Protein AF-I0AFN1-F1 (afdb_monomer)

Radius of gyration: 13.71 Å; Cα contacts (8 Å, |Δi|>4): 78; chains: 1; bounding box: 40×26×40 Å

Foldseek 3Di:
DDDPDFDWFAFPNDIKTFDPDADPVLVVQLCVLCPPADLVDPCRLVVCVVVVSLQVNCCSGIPHHDPDDGDPVRSVRSVVSVNVVCVVCVVVSVVSVVPPDD

Organism: Ignavibacterium album (strain DSM 19864 / JCM 16511 / NBRC 101810 / Mat9-16) (NCBI:txid945713)

pLDDT: mean 80.28, std 16.38, range [33.25, 95.75]

Nearest PDB structures (foldseek):
  8b6h-assembly1_EG  TM=2.437E-01  e=5.852E+00  Tetrahymena thermophila SB210

Structure (mmCIF, N/CA/C/O backbone):
data_AF-I0AFN1-F1
#
_entry.id   AF-I0AFN1-F1
#
loop_
_atom_site.group_PDB
_atom_site.id
_atom_site.type_symbol
_atom_site.label_atom_id
_atom_site.label_alt_id
_atom_site.label_comp_id
_atom_site.label_asym_id
_atom_site.label_entity_id
_atom_site.label_seq_id
_atom_site.pdbx_PDB_ins_code
_atom_site.Cartn_x
_atom_site.Cartn_y
_atom_site.Cartn_z
_atom_site.occupancy
_atom_site.B_iso_or_equiv
_atom_site.auth_seq_id
_atom_site.auth_comp_id
_atom_site.auth_asym_id
_atom_site.auth_atom_id
_atom_site.pdbx_PDB_model_num
ATOM 1 N N . MET A 1 1 ? 0.994 9.603 26.555 1.00 38.06 1 MET A N 1
ATOM 2 C CA . MET A 1 1 ? 0.351 8.610 25.669 1.00 38.06 1 MET A CA 1
ATOM 3 C C . MET A 1 1 ? 0.394 9.182 24.261 1.00 38.06 1 MET A C 1
ATOM 5 O O . MET A 1 1 ? -0.198 10.229 24.058 1.00 38.06 1 MET A O 1
ATOM 9 N N . GLN A 1 2 ? 1.172 8.609 23.338 1.00 36.66 2 GLN A N 1
ATOM 10 C CA . GLN A 1 2 ? 1.169 9.065 21.941 1.00 36.66 2 GLN A CA 1
ATOM 11 C C . GLN A 1 2 ? -0.062 8.475 21.254 1.00 36.66 2 GLN A C 1
ATOM 13 O O . GLN A 1 2 ? -0.132 7.269 21.021 1.00 36.66 2 GLN A O 1
ATOM 18 N N . THR A 1 3 ? -1.051 9.320 20.984 1.00 39.09 3 THR A N 1
ATOM 19 C CA . THR A 1 3 ? -2.141 9.026 20.055 1.00 39.09 3 THR A CA 1
ATOM 20 C C . THR A 1 3 ? -1.520 8.763 18.690 1.00 39.09 3 THR A C 1
ATOM 22 O O . THR A 1 3 ? -0.905 9.642 18.094 1.00 39.09 3 THR A O 1
ATOM 25 N N . THR A 1 4 ? -1.609 7.525 18.214 1.00 53.31 4 THR A N 1
ATOM 26 C CA . THR A 1 4 ? -1.248 7.200 16.835 1.00 53.31 4 THR A CA 1
ATOM 27 C C . THR A 1 4 ? -2.369 7.743 15.962 1.00 53.31 4 THR A C 1
ATOM 29 O O . THR A 1 4 ? -3.396 7.092 15.794 1.00 53.31 4 THR A O 1
ATOM 32 N N . GLU A 1 5 ? -2.213 8.973 15.474 1.00 58.66 5 GLU A N 1
ATOM 33 C CA . GLU A 1 5 ? -3.095 9.506 14.438 1.00 58.66 5 GLU A CA 1
ATOM 34 C C . GLU A 1 5 ? -3.089 8.523 13.268 1.00 58.66 5 GLU A C 1
ATOM 36 O O . GLU A 1 5 ? -2.041 8.176 12.713 1.00 58.66 5 GLU A O 1
ATOM 41 N N . THR A 1 6 ? -4.268 7.992 12.955 1.00 69.19 6 THR A N 1
ATOM 42 C CA . THR A 1 6 ? -4.416 7.064 11.842 1.00 69.19 6 THR A CA 1
ATOM 43 C C . THR A 1 6 ? -4.428 7.913 10.586 1.00 69.19 6 THR A C 1
ATOM 45 O O . THR A 1 6 ? -5.405 8.605 10.322 1.00 69.19 6 THR A O 1
ATOM 48 N N . LYS A 1 7 ? -3.310 7.919 9.856 1.00 86.19 7 LYS A N 1
ATOM 49 C CA . LYS A 1 7 ? -3.214 8.646 8.592 1.00 86.19 7 LYS A CA 1
ATOM 50 C C . LYS A 1 7 ? -4.212 8.072 7.589 1.00 86.19 7 LYS A C 1
ATOM 52 O O . LYS A 1 7 ? -4.298 6.853 7.425 1.00 86.19 7 LYS A O 1
ATOM 57 N N . THR A 1 8 ? -4.939 8.972 6.949 1.00 92.94 8 THR A N 1
ATOM 58 C CA . THR A 1 8 ? -6.007 8.688 5.992 1.00 92.94 8 THR A CA 1
ATOM 59 C C . THR A 1 8 ? -5.533 9.061 4.594 1.00 92.94 8 THR A C 1
ATOM 61 O O . THR A 1 8 ? -4.753 10.003 4.459 1.00 92.94 8 THR A O 1
ATOM 64 N N . TYR A 1 9 ? -5.981 8.345 3.567 1.00 94.06 9 TYR A N 1
ATOM 65 C CA . TYR A 1 9 ? -5.660 8.617 2.164 1.00 94.06 9 TYR A CA 1
ATOM 66 C C . TYR A 1 9 ? -6.924 8.530 1.32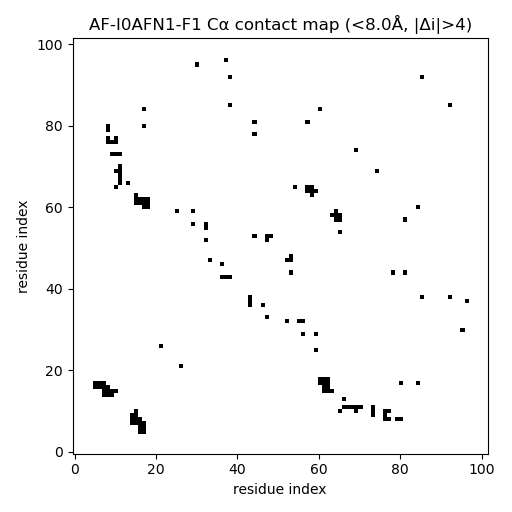2 1.00 94.06 9 TYR A C 1
ATOM 68 O O . TYR A 1 9 ? -7.751 7.653 1.576 1.00 94.06 9 TYR A O 1
ATOM 76 N N . THR A 1 10 ? -7.062 9.409 0.335 1.00 94.75 10 THR A N 1
ATOM 77 C CA . THR A 1 10 ? -8.190 9.380 -0.603 1.00 94.75 10 THR A CA 1
ATOM 78 C C . THR A 1 10 ? -7.686 8.964 -1.977 1.00 94.75 10 THR A C 1
ATOM 80 O O . THR A 1 10 ? -6.909 9.694 -2.574 1.00 94.75 10 THR A O 1
ATOM 83 N N . ILE A 1 11 ? -8.102 7.792 -2.457 1.00 94.38 11 ILE A N 1
ATOM 84 C CA . ILE A 1 11 ? -7.711 7.240 -3.765 1.00 94.38 11 ILE A CA 1
ATOM 85 C C . ILE A 1 11 ? -8.993 6.826 -4.485 1.00 94.38 11 ILE A C 1
ATOM 87 O O . ILE A 1 11 ? -9.818 6.125 -3.898 1.00 94.38 11 ILE A O 1
ATOM 91 N N . ASN A 1 12 ? -9.205 7.284 -5.717 1.00 93.12 12 ASN A N 1
ATOM 92 C CA . ASN A 1 12 ? -10.429 7.046 -6.480 1.00 93.12 12 ASN A CA 1
ATOM 93 C C . ASN A 1 12 ? -11.697 7.350 -5.650 1.00 93.12 12 ASN A C 1
ATOM 95 O O . ASN A 1 12 ? -12.602 6.529 -5.496 1.00 93.12 12 ASN A O 1
ATOM 99 N N . GLN A 1 13 ? -11.710 8.523 -5.005 1.00 91.88 13 GLN A N 1
ATOM 100 C CA . GLN A 1 13 ? -12.801 9.009 -4.139 1.00 91.88 13 GLN A CA 1
ATOM 101 C C . GLN A 1 13 ? -13.118 8.122 -2.916 1.00 91.88 13 GLN A C 1
ATOM 103 O O . GLN A 1 13 ? -14.086 8.374 -2.195 1.00 91.88 13 GLN A O 1
ATOM 108 N N . GLN A 1 14 ? -12.292 7.114 -2.631 1.00 94.12 14 GLN A N 1
ATOM 109 C CA . GLN A 1 14 ? -12.437 6.238 -1.479 1.00 94.12 14 GLN A CA 1
ATOM 110 C C . GLN A 1 14 ? -11.387 6.514 -0.413 1.00 94.12 14 GLN A C 1
ATOM 112 O O . GLN A 1 14 ? -10.241 6.837 -0.704 1.00 94.12 14 GLN A O 1
ATOM 117 N N . ILE A 1 15 ? -11.788 6.329 0.844 1.00 94.44 15 ILE A N 1
ATOM 118 C CA . ILE A 1 15 ? -10.926 6.514 2.008 1.00 94.44 15 ILE A CA 1
ATOM 119 C C . ILE A 1 15 ? -10.214 5.206 2.368 1.00 94.44 15 ILE A C 1
ATOM 121 O O . ILE A 1 15 ? -10.872 4.171 2.512 1.00 94.44 15 ILE A O 1
ATOM 125 N N . TYR A 1 16 ? -8.902 5.288 2.592 1.00 95.75 16 TYR A N 1
ATOM 126 C CA . TYR A 1 16 ? -8.023 4.190 2.999 1.00 95.75 16 TYR A CA 1
ATOM 127 C C . TYR A 1 16 ? -7.128 4.576 4.176 1.00 95.75 16 TYR A C 1
ATOM 129 O O . TYR A 1 16 ? -6.859 5.755 4.424 1.00 95.75 16 TYR A O 1
ATOM 137 N N . HIS A 1 17 ? -6.596 3.561 4.857 1.00 95.50 17 HIS A N 1
ATOM 138 C CA . HIS A 1 17 ? -5.617 3.718 5.930 1.00 95.50 17 HIS A CA 1
ATOM 139 C C . HIS A 1 17 ? -4.476 2.715 5.787 1.00 95.50 17 HIS A C 1
ATOM 141 O O . HIS A 1 17 ? -4.660 1.598 5.309 1.00 95.50 17 HIS A O 1
ATOM 147 N N . LEU A 1 18 ? -3.292 3.069 6.292 1.00 93.56 18 LEU A N 1
ATOM 148 C CA . LEU A 1 18 ? -2.205 2.098 6.402 1.00 93.56 18 LEU A CA 1
ATOM 149 C C . LEU A 1 18 ? -2.535 1.025 7.440 1.00 93.56 18 LEU A C 1
ATOM 151 O O . LEU A 1 18 ? -2.845 1.325 8.599 1.00 93.56 18 LEU A O 1
ATOM 155 N N . LYS A 1 19 ? -2.319 -0.239 7.076 1.00 91.94 19 LYS A N 1
ATOM 156 C CA . LYS A 1 19 ? -2.381 -1.353 8.022 1.00 91.94 19 LYS A CA 1
ATOM 157 C C . LYS A 1 19 ? -1.450 -1.137 9.206 1.00 91.94 19 LYS A C 1
ATOM 159 O O . LYS A 1 19 ? -0.290 -0.730 9.089 1.00 91.94 19 LYS A O 1
ATOM 164 N N . ASN A 1 20 ? -1.956 -1.498 10.382 1.00 87.00 20 ASN A N 1
ATOM 165 C CA . ASN A 1 20 ? -1.199 -1.422 11.627 1.00 87.00 20 ASN A CA 1
ATOM 166 C C . ASN A 1 20 ? -0.224 -2.586 11.815 1.00 87.00 20 ASN A C 1
ATOM 168 O O . ASN A 1 20 ? 0.850 -2.406 12.399 1.00 87.00 20 ASN A O 1
ATOM 172 N N . LYS A 1 21 ? -0.587 -3.770 11.320 1.00 88.00 21 LYS A N 1
ATOM 173 C CA . LYS A 1 21 ? 0.187 -5.004 11.453 1.00 88.00 21 LYS A CA 1
ATOM 174 C C . LYS A 1 21 ? 0.260 -5.713 10.107 1.00 88.0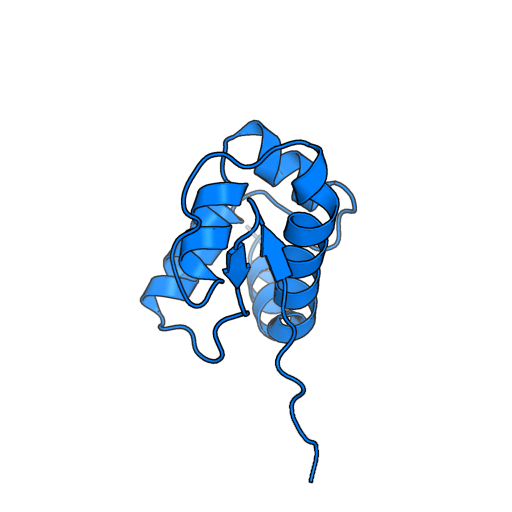0 21 LYS A C 1
ATOM 176 O O . LYS A 1 21 ? -0.677 -5.645 9.323 1.00 88.00 21 LYS A O 1
ATOM 181 N N . TYR A 1 22 ? 1.379 -6.394 9.904 1.00 89.50 22 TYR A N 1
ATOM 182 C CA . TYR A 1 22 ? 1.707 -7.158 8.709 1.00 89.50 22 TYR A CA 1
ATOM 183 C C . TYR A 1 22 ? 2.149 -8.539 9.165 1.00 89.50 22 TYR A C 1
ATOM 185 O O . TYR A 1 22 ? 2.951 -8.655 10.099 1.00 89.50 22 TYR A O 1
ATOM 193 N N . THR A 1 23 ? 1.613 -9.576 8.543 1.00 92.44 23 THR A N 1
ATOM 194 C CA . THR A 1 23 ? 2.073 -10.948 8.745 1.00 92.44 23 THR A CA 1
ATOM 195 C C . THR A 1 23 ? 3.441 -11.147 8.087 1.00 92.44 23 THR A C 1
ATOM 197 O O . THR A 1 23 ? 3.870 -10.359 7.245 1.00 92.44 23 THR A O 1
ATOM 200 N N . LEU A 1 24 ? 4.145 -12.229 8.435 1.00 90.06 24 LEU A N 1
ATOM 201 C CA . LEU A 1 24 ? 5.390 -12.593 7.742 1.00 90.06 24 LEU A CA 1
ATOM 202 C C . LEU A 1 24 ? 5.162 -12.853 6.245 1.00 90.06 24 LEU A C 1
ATOM 204 O O . LEU A 1 24 ? 6.039 -12.573 5.431 1.00 90.06 24 LEU A O 1
ATOM 208 N N . LYS A 1 25 ? 3.972 -13.348 5.879 1.00 92.94 25 LYS A N 1
ATOM 209 C CA . LYS A 1 25 ? 3.575 -13.543 4.483 1.00 92.94 25 LYS A CA 1
ATOM 210 C C . LYS A 1 25 ? 3.468 -12.205 3.749 1.00 92.94 25 LYS A C 1
ATOM 212 O O . LYS A 1 25 ? 4.037 -12.086 2.667 1.00 92.94 25 LYS A O 1
ATOM 217 N N . ASP A 1 26 ? 2.823 -11.212 4.365 1.00 92.81 26 ASP A N 1
ATOM 218 C CA . ASP A 1 26 ? 2.707 -9.860 3.800 1.00 92.81 26 ASP A CA 1
ATOM 219 C C . ASP A 1 26 ? 4.095 -9.253 3.580 1.00 92.81 26 ASP A C 1
ATOM 221 O O . ASP A 1 26 ? 4.382 -8.739 2.505 1.00 92.81 26 ASP A O 1
ATOM 225 N N . TRP A 1 27 ? 5.001 -9.390 4.556 1.00 89.88 27 TRP A N 1
ATOM 226 C CA . TRP A 1 27 ? 6.388 -8.940 4.410 1.00 89.88 27 TRP A CA 1
ATOM 227 C C . TRP A 1 27 ? 7.115 -9.625 3.258 1.00 89.88 27 TRP A C 1
ATOM 229 O O . TRP A 1 27 ? 7.786 -8.955 2.481 1.00 89.88 27 TRP A O 1
ATOM 239 N N . GLY A 1 28 ? 6.961 -10.941 3.109 1.00 88.56 28 GLY A N 1
ATOM 240 C CA . GLY A 1 28 ? 7.537 -11.666 1.980 1.00 88.56 28 GLY A CA 1
ATOM 241 C C . GLY A 1 28 ? 7.033 -11.156 0.626 1.00 88.56 28 GLY A C 1
ATOM 242 O O . GLY A 1 28 ? 7.805 -11.105 -0.327 1.00 88.56 28 GLY A O 1
ATOM 243 N N . GLN A 1 29 ? 5.763 -10.757 0.529 1.00 91.38 29 GLN A N 1
ATOM 244 C CA . GLN A 1 29 ? 5.201 -10.170 -0.692 1.00 91.38 29 GLN A CA 1
ATOM 245 C C . GLN A 1 29 ? 5.691 -8.738 -0.916 1.00 91.38 29 GLN A C 1
ATOM 247 O O . GLN A 1 29 ? 6.151 -8.429 -2.011 1.00 91.38 29 GLN A O 1
ATOM 252 N N . ILE A 1 30 ? 5.688 -7.905 0.127 1.00 89.81 30 ILE A N 1
ATOM 253 C CA . ILE A 1 30 ? 6.224 -6.539 0.089 1.00 89.81 30 ILE A CA 1
ATOM 254 C C . ILE A 1 30 ? 7.669 -6.557 -0.409 1.00 89.81 30 ILE A C 1
ATOM 256 O O . ILE A 1 30 ? 8.003 -5.840 -1.341 1.00 89.81 30 ILE A O 1
ATOM 260 N N . LEU A 1 31 ? 8.527 -7.418 0.140 1.00 85.69 31 LEU A N 1
ATOM 261 C CA . LEU A 1 31 ? 9.931 -7.490 -0.274 1.00 85.69 31 LEU A CA 1
ATOM 262 C C . LEU A 1 31 ? 10.108 -7.956 -1.721 1.00 85.69 31 LEU A C 1
ATOM 264 O O . LEU A 1 31 ? 11.020 -7.493 -2.396 1.00 85.69 31 LEU A O 1
ATOM 268 N N . LYS A 1 32 ? 9.229 -8.827 -2.228 1.00 87.06 32 LYS A N 1
ATOM 269 C CA . LYS A 1 32 ? 9.221 -9.197 -3.652 1.00 87.06 32 LYS A CA 1
ATOM 270 C C . LYS A 1 32 ? 8.813 -8.018 -4.536 1.00 87.06 32 LYS A C 1
ATOM 272 O O . LYS A 1 32 ? 9.443 -7.780 -5.563 1.00 87.06 32 LYS A O 1
ATOM 277 N N . ILE A 1 33 ? 7.803 -7.253 -4.124 1.00 88.62 33 ILE A N 1
ATOM 278 C CA . ILE A 1 33 ? 7.344 -6.048 -4.832 1.00 88.62 33 ILE A CA 1
ATOM 279 C C . ILE A 1 33 ? 8.388 -4.930 -4.771 1.00 88.62 33 ILE A C 1
ATOM 281 O O . ILE A 1 33 ? 8.498 -4.149 -5.702 1.00 88.62 33 ILE A O 1
ATOM 285 N 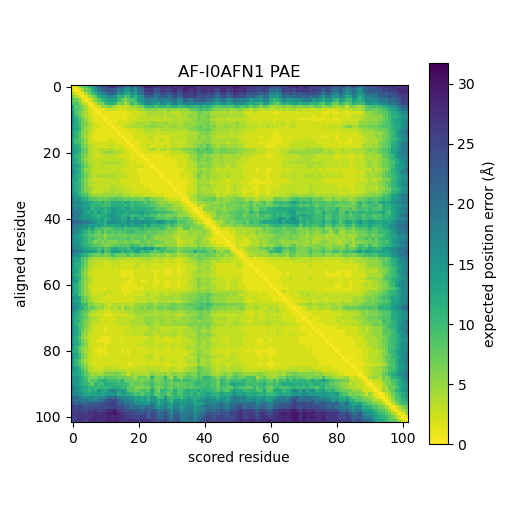N . LEU A 1 34 ? 9.198 -4.880 -3.720 1.00 83.81 34 LEU A N 1
ATOM 286 C CA . LEU A 1 34 ? 10.285 -3.913 -3.582 1.00 83.81 34 LEU A CA 1
ATOM 287 C C . LEU A 1 34 ? 11.622 -4.423 -4.128 1.00 83.81 34 LEU A C 1
ATOM 289 O O . LEU A 1 34 ? 12.597 -3.680 -4.146 1.00 83.81 34 LEU A O 1
ATOM 293 N N . GLY A 1 35 ? 11.701 -5.680 -4.571 1.00 79.62 35 GLY A N 1
ATOM 294 C CA . GLY A 1 35 ? 12.925 -6.255 -5.118 1.00 79.62 35 GLY A CA 1
ATOM 295 C C . GLY A 1 35 ? 13.452 -5.403 -6.274 1.00 79.62 35 GLY A C 1
ATOM 296 O O . GLY A 1 35 ? 12.725 -5.168 -7.243 1.00 79.62 35 GLY A O 1
ATOM 297 N N . GLY A 1 36 ? 14.694 -4.927 -6.146 1.00 71.56 36 GLY A N 1
ATOM 298 C CA . GLY A 1 36 ? 15.341 -4.027 -7.108 1.00 71.56 36 GLY A CA 1
ATOM 299 C C . GLY A 1 36 ? 15.075 -2.531 -6.889 1.00 71.56 36 GLY A C 1
ATOM 300 O O . GLY A 1 36 ? 15.629 -1.722 -7.624 1.00 71.56 36 GLY A O 1
ATOM 301 N N . ILE A 1 37 ? 14.275 -2.151 -5.886 1.00 73.19 37 ILE A N 1
ATOM 302 C CA . ILE A 1 37 ? 13.998 -0.753 -5.537 1.00 73.19 37 ILE A CA 1
ATOM 303 C C . ILE A 1 37 ? 14.825 -0.371 -4.314 1.00 73.19 37 ILE A C 1
ATOM 305 O O . ILE A 1 37 ? 14.745 -1.010 -3.263 1.00 73.19 37 ILE A O 1
ATOM 309 N N . ASN A 1 38 ? 15.612 0.696 -4.442 1.00 69.56 38 ASN A N 1
ATOM 310 C CA . ASN A 1 38 ? 16.276 1.310 -3.304 1.00 69.56 38 ASN A CA 1
ATOM 311 C C . ASN A 1 38 ? 15.335 2.359 -2.685 1.00 69.56 38 ASN A C 1
ATOM 313 O O . ASN A 1 38 ? 15.204 3.417 -3.282 1.00 69.56 38 ASN A O 1
ATOM 317 N N . PRO A 1 39 ? 14.730 2.129 -1.504 1.00 63.44 39 PRO A N 1
ATOM 318 C CA . PRO A 1 39 ? 13.766 3.045 -0.886 1.00 63.44 39 PRO A CA 1
ATOM 319 C C . PRO A 1 39 ? 14.347 4.415 -0.503 1.00 63.44 39 PRO A C 1
ATOM 321 O O . PRO A 1 39 ? 13.581 5.326 -0.199 1.00 63.44 39 PRO A O 1
ATOM 324 N N . ASP A 1 40 ? 15.676 4.561 -0.484 1.00 65.25 40 ASP A N 1
ATOM 325 C CA . ASP A 1 40 ? 16.349 5.850 -0.288 1.00 65.25 40 ASP A CA 1
ATOM 326 C C . ASP A 1 40 ? 16.535 6.627 -1.615 1.00 65.25 40 ASP A C 1
ATOM 328 O O . ASP A 1 40 ? 16.993 7.769 -1.599 1.00 65.25 40 ASP A O 1
ATOM 332 N N . ASP A 1 41 ? 16.183 6.034 -2.764 1.00 68.56 41 ASP A N 1
ATOM 333 C CA .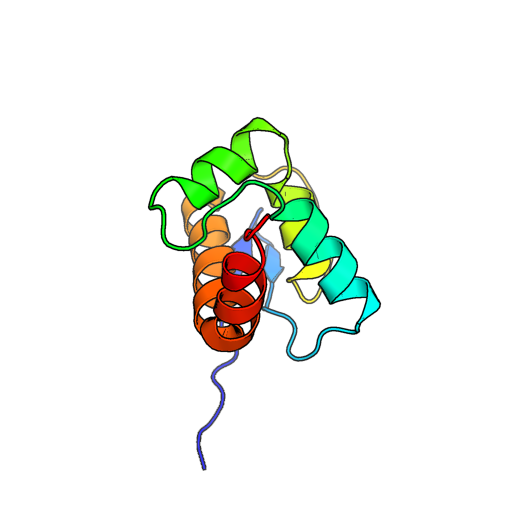 ASP A 1 41 ? 16.165 6.698 -4.069 1.00 68.56 41 ASP A CA 1
ATOM 334 C C . ASP A 1 41 ? 14.837 7.443 -4.270 1.00 68.56 41 ASP A C 1
ATOM 336 O O . ASP A 1 41 ? 13.747 6.870 -4.147 1.00 68.56 41 ASP A O 1
ATOM 340 N N . ASN A 1 42 ? 14.931 8.719 -4.645 1.00 61.88 42 ASN A N 1
ATOM 341 C CA . ASN A 1 42 ? 13.788 9.572 -4.971 1.00 61.88 42 ASN A CA 1
ATOM 342 C C . ASN A 1 42 ? 12.930 8.993 -6.113 1.00 61.88 42 ASN A C 1
ATOM 344 O O . ASN A 1 42 ? 11.746 9.311 -6.208 1.00 61.88 42 ASN A O 1
ATOM 348 N N . ASN A 1 43 ? 13.493 8.107 -6.942 1.00 69.88 43 ASN A N 1
ATOM 349 C CA . ASN A 1 43 ? 12.785 7.446 -8.038 1.00 69.88 43 ASN A CA 1
ATOM 350 C C . ASN A 1 43 ? 12.026 6.169 -7.642 1.00 69.88 43 ASN A C 1
ATOM 352 O O . ASN A 1 43 ? 11.396 5.553 -8.500 1.00 69.88 43 ASN A O 1
ATOM 356 N N . SER A 1 44 ? 12.024 5.767 -6.368 1.00 71.69 44 SER A N 1
ATOM 357 C CA . SER A 1 44 ? 11.379 4.522 -5.913 1.00 71.69 44 SER A CA 1
ATOM 358 C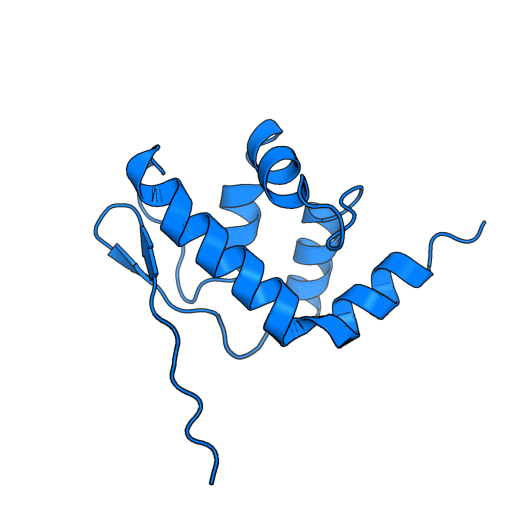 C . SER A 1 44 ? 9.909 4.394 -6.320 1.00 71.69 44 SER A C 1
ATOM 360 O O . SER A 1 44 ? 9.466 3.318 -6.710 1.00 71.69 44 SER A O 1
ATOM 362 N N . ILE A 1 45 ? 9.148 5.489 -6.250 1.00 75.12 45 ILE A N 1
ATOM 363 C CA . ILE A 1 45 ? 7.725 5.501 -6.623 1.00 75.12 45 ILE A CA 1
ATOM 364 C C . ILE A 1 45 ? 7.563 5.400 -8.144 1.00 75.12 45 ILE A C 1
ATOM 366 O O . ILE A 1 45 ? 6.711 4.654 -8.616 1.00 75.12 45 ILE A O 1
ATOM 370 N N . ALA A 1 46 ? 8.414 6.081 -8.917 1.00 75.50 46 ALA A N 1
ATOM 371 C CA . ALA A 1 46 ? 8.413 5.975 -10.375 1.00 75.50 46 ALA A CA 1
ATOM 372 C C . ALA A 1 46 ? 8.748 4.546 -10.843 1.00 75.50 46 ALA A C 1
ATOM 374 O O . ALA A 1 46 ? 8.113 4.039 -11.761 1.00 75.50 46 ALA A O 1
ATOM 375 N N . LEU A 1 47 ? 9.677 3.867 -10.162 1.00 77.56 47 LEU A N 1
ATOM 376 C CA . LEU A 1 47 ? 10.011 2.461 -10.421 1.00 77.56 47 LEU A CA 1
ATOM 377 C C . LEU A 1 47 ? 8.875 1.497 -10.049 1.00 77.56 47 LEU A C 1
ATOM 379 O O . LEU A 1 47 ? 8.715 0.455 -10.680 1.00 77.56 47 LEU A O 1
ATOM 383 N N . LEU A 1 48 ? 8.077 1.824 -9.029 1.00 82.06 48 LEU A N 1
ATOM 384 C CA . LEU A 1 48 ? 6.874 1.050 -8.715 1.00 82.06 48 LEU A CA 1
ATOM 385 C C . LEU A 1 48 ? 5.790 1.238 -9.786 1.00 82.06 48 LEU A C 1
ATOM 387 O O . LEU A 1 48 ? 5.035 0.304 -10.056 1.00 82.06 48 LEU A O 1
ATOM 391 N N . LEU A 1 49 ? 5.700 2.425 -10.393 1.00 79.44 49 LEU A N 1
ATOM 392 C CA . LEU A 1 49 ? 4.697 2.728 -11.416 1.00 79.44 49 LEU A CA 1
ATOM 393 C C . LEU A 1 49 ? 4.952 1.998 -12.737 1.00 79.44 49 LEU A C 1
ATOM 395 O O . LEU A 1 49 ? 3.999 1.568 -13.378 1.00 79.44 49 LEU A O 1
ATOM 399 N N . THR A 1 50 ? 6.213 1.833 -13.148 1.00 71.81 50 THR A N 1
ATOM 400 C CA . THR A 1 50 ? 6.555 1.283 -14.473 1.00 71.81 50 THR A CA 1
ATOM 401 C C . THR A 1 50 ? 6.084 -0.155 -14.709 1.00 71.81 50 THR A C 1
ATOM 403 O O . THR A 1 50 ? 5.886 -0.528 -15.860 1.00 71.81 50 THR A O 1
ATOM 406 N N . ASP A 1 51 ? 5.848 -0.929 -13.644 1.00 70.94 51 ASP A N 1
ATOM 407 C CA . ASP A 1 51 ? 5.465 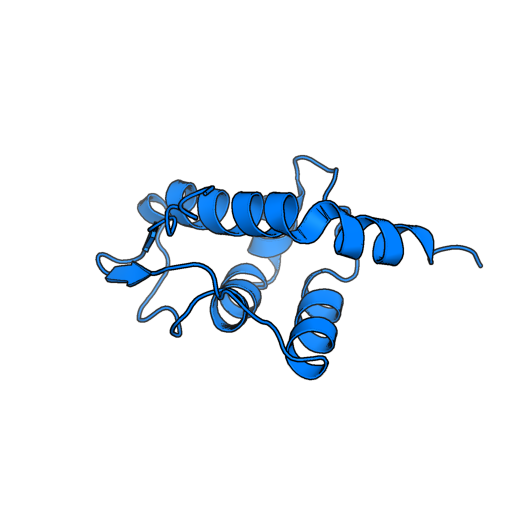-2.350 -13.709 1.00 70.94 51 ASP A CA 1
ATOM 408 C C . ASP A 1 51 ? 4.107 -2.646 -13.037 1.00 70.94 51 ASP A C 1
ATOM 410 O O . ASP A 1 51 ? 3.845 -3.778 -12.634 1.00 70.94 51 ASP A O 1
ATOM 414 N N . ASN A 1 52 ? 3.260 -1.632 -12.829 1.00 79.06 52 ASN A N 1
ATOM 415 C CA . ASN A 1 52 ? 2.019 -1.738 -12.042 1.00 79.06 52 ASN A CA 1
ATOM 416 C C . ASN A 1 52 ? 2.212 -2.271 -10.599 1.00 79.06 52 ASN A C 1
ATOM 418 O O . ASN A 1 52 ? 1.275 -2.698 -9.928 1.00 79.06 52 ASN A O 1
ATOM 422 N N . ARG A 1 53 ? 3.444 -2.209 -10.079 1.00 87.88 53 ARG A N 1
ATOM 423 C CA . ARG A 1 53 ? 3.818 -2.685 -8.735 1.00 87.88 53 ARG A CA 1
ATOM 424 C C . ARG A 1 53 ? 3.245 -1.798 -7.628 1.00 87.88 53 ARG A C 1
ATOM 426 O O . ARG A 1 53 ? 3.208 -2.213 -6.471 1.00 87.88 53 ARG A O 1
ATOM 433 N N . VAL A 1 54 ? 2.803 -0.584 -7.971 1.00 89.50 54 VAL A N 1
ATOM 434 C CA . VAL A 1 54 ? 2.074 0.312 -7.062 1.00 89.50 54 VAL A CA 1
ATOM 435 C C . VAL A 1 54 ? 0.787 -0.339 -6.569 1.00 89.50 54 VAL A C 1
ATOM 437 O O . VAL A 1 54 ? 0.582 -0.394 -5.359 1.00 89.50 54 VAL A O 1
ATOM 440 N N . GLU A 1 55 ? -0.056 -0.854 -7.462 1.00 90.38 55 GLU A N 1
ATOM 441 C CA . GLU A 1 55 ? -1.349 -1.437 -7.083 1.00 90.38 55 GLU A CA 1
ATOM 442 C C . GLU A 1 55 ? -1.164 -2.671 -6.195 1.00 90.38 55 GLU A C 1
ATOM 444 O O . GLU A 1 55 ? -1.787 -2.776 -5.135 1.00 90.38 55 GLU A O 1
ATOM 449 N N . ASP A 1 56 ? -0.219 -3.543 -6.560 1.00 91.38 56 ASP A N 1
ATOM 450 C CA . ASP A 1 56 ? 0.161 -4.712 -5.763 1.00 91.38 56 ASP A CA 1
ATOM 451 C C . ASP A 1 56 ? 0.635 -4.319 -4.358 1.00 91.38 56 ASP A C 1
ATOM 453 O O . ASP A 1 56 ? 0.287 -4.963 -3.362 1.00 91.38 56 ASP A O 1
ATOM 457 N N . LEU A 1 57 ? 1.431 -3.249 -4.254 1.00 92.44 57 LEU A N 1
ATOM 458 C CA . LEU A 1 57 ? 1.895 -2.751 -2.966 1.00 92.44 57 LEU A CA 1
ATOM 459 C C . LEU A 1 57 ? 0.726 -2.207 -2.139 1.00 92.44 57 LEU A C 1
ATOM 461 O O . LEU A 1 57 ? 0.590 -2.576 -0.970 1.00 92.44 57 LEU A O 1
ATOM 465 N N . LEU A 1 58 ? -0.125 -1.366 -2.735 1.00 93.81 58 LEU A N 1
ATOM 466 C CA . LEU A 1 58 ? -1.289 -0.763 -2.080 1.00 93.81 58 LEU A CA 1
ATOM 467 C C . LEU A 1 58 ? -2.263 -1.826 -1.564 1.00 93.81 58 LEU A C 1
ATOM 469 O O . LEU A 1 58 ? -2.697 -1.734 -0.415 1.00 93.81 58 LEU A O 1
ATOM 473 N N . ALA A 1 59 ? -2.518 -2.881 -2.342 1.00 93.31 59 ALA A N 1
ATOM 474 C CA . ALA A 1 59 ? -3.361 -4.006 -1.935 1.00 93.31 59 ALA A CA 1
ATOM 475 C C . ALA A 1 59 ? -2.863 -4.699 -0.652 1.00 93.31 59 ALA A C 1
ATOM 477 O O . ALA A 1 59 ? -3.649 -5.277 0.109 1.00 93.31 59 ALA A O 1
ATOM 478 N N . ILE A 1 60 ? -1.557 -4.629 -0.378 1.00 94.56 60 ILE A N 1
ATOM 479 C CA . ILE A 1 60 ? -0.965 -5.202 0.829 1.00 94.56 60 ILE A CA 1
ATOM 480 C C . ILE A 1 60 ? -0.909 -4.181 1.961 1.00 94.56 60 ILE A C 1
ATOM 482 O O . ILE A 1 60 ? -1.214 -4.562 3.092 1.00 94.56 60 ILE A O 1
ATOM 486 N N . ILE A 1 61 ? -0.518 -2.927 1.699 1.00 93.88 61 ILE A N 1
ATOM 487 C CA . ILE A 1 61 ? -0.247 -1.926 2.748 1.00 93.88 61 ILE A CA 1
ATOM 488 C C . ILE A 1 61 ? -1.479 -1.185 3.259 1.00 93.88 61 ILE A C 1
ATOM 490 O O . ILE A 1 61 ? -1.452 -0.679 4.386 1.00 93.88 61 ILE A O 1
ATOM 494 N N . LEU A 1 62 ? -2.559 -1.159 2.482 1.00 95.25 62 LEU A N 1
ATOM 495 C CA . LEU A 1 62 ? -3.821 -0.550 2.880 1.00 95.25 62 LEU A CA 1
ATOM 496 C C . LEU A 1 62 ? -4.720 -1.537 3.634 1.00 95.25 62 LEU A C 1
ATOM 498 O O . LEU A 1 62 ? -4.563 -2.759 3.565 1.00 95.25 62 LEU A O 1
ATOM 502 N N . ASP A 1 63 ? -5.642 -0.986 4.419 1.00 94.56 63 ASP A N 1
ATOM 503 C CA . ASP A 1 63 ? -6.638 -1.703 5.217 1.00 94.56 63 ASP A CA 1
ATOM 504 C C . ASP A 1 63 ? -7.653 -2.481 4.369 1.00 94.56 63 ASP A C 1
ATOM 506 O O . ASP A 1 63 ? -8.153 -3.515 4.817 1.00 94.56 63 ASP A O 1
ATOM 510 N N . LYS A 1 64 ? -7.886 -2.034 3.136 1.00 93.06 64 LYS A N 1
ATOM 511 C CA . LYS A 1 64 ? -8.721 -2.695 2.129 1.00 93.06 64 LYS A CA 1
ATOM 512 C C . LYS A 1 64 ? -8.113 -2.547 0.722 1.00 93.06 64 LYS A C 1
ATOM 514 O O . LYS A 1 64 ? -7.305 -1.639 0.520 1.00 93.06 64 LYS A O 1
ATOM 519 N N . PRO A 1 65 ? -8.471 -3.427 -0.235 1.00 89.88 65 PRO A N 1
ATOM 520 C CA . PRO A 1 65 ? -8.036 -3.307 -1.626 1.00 8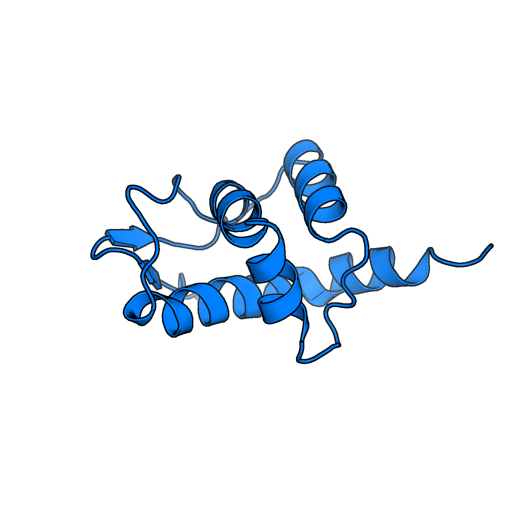9.88 65 PRO A CA 1
ATOM 521 C C . PRO A 1 65 ? -8.478 -1.976 -2.231 1.00 89.88 65 PRO A C 1
ATOM 523 O O . PRO A 1 65 ? -9.576 -1.512 -1.923 1.00 89.88 65 PRO A O 1
ATOM 526 N N . VAL A 1 66 ? -7.643 -1.394 -3.094 1.00 90.69 66 VAL A N 1
ATOM 527 C CA . VAL A 1 66 ? -8.042 -0.229 -3.889 1.00 90.69 66 VAL A CA 1
ATOM 528 C C . VAL A 1 66 ? -9.106 -0.675 -4.886 1.00 90.69 66 VAL A C 1
ATOM 530 O O . VAL A 1 66 ? -8.897 -1.629 -5.633 1.00 90.69 66 VAL A O 1
ATOM 533 N N . GLU A 1 67 ? -10.267 -0.031 -4.848 1.00 87.38 67 GLU A N 1
ATOM 534 C CA . GLU A 1 67 ? -11.357 -0.285 -5.787 1.00 87.38 67 GLU A CA 1
ATOM 535 C C . GLU A 1 67 ? -11.304 0.727 -6.937 1.00 87.38 67 GLU A C 1
ATOM 537 O O . GLU A 1 67 ? -11.228 1.932 -6.695 1.00 87.38 67 GLU A O 1
ATOM 542 N N . GLY A 1 68 ? -11.406 0.236 -8.175 1.00 87.19 68 GLY A N 1
ATOM 543 C CA . GLY A 1 68 ? -11.344 1.039 -9.401 1.00 87.19 68 GLY A CA 1
ATOM 544 C C . GLY A 1 68 ? -9.924 1.432 -9.816 1.00 87.19 68 GLY A C 1
ATOM 545 O O . GLY A 1 68 ? -8.948 0.982 -9.220 1.00 87.19 68 GLY A O 1
ATOM 546 N N . ASP A 1 69 ? -9.835 2.244 -10.867 1.00 90.38 69 ASP A N 1
ATOM 547 C CA . ASP A 1 69 ? -8.560 2.658 -11.455 1.00 90.38 69 ASP A CA 1
ATOM 548 C C . ASP A 1 69 ? -7.929 3.812 -10.661 1.00 90.38 69 ASP A C 1
ATOM 550 O O . ASP A 1 69 ? -8.634 4.675 -10.132 1.00 90.38 69 ASP A O 1
ATOM 554 N N . ILE A 1 70 ? -6.597 3.831 -10.592 1.00 90.31 70 ILE A N 1
ATOM 555 C CA . ILE A 1 70 ? -5.824 4.932 -10.005 1.00 90.31 70 ILE A CA 1
ATOM 556 C C . ILE A 1 70 ? -5.518 5.943 -11.109 1.00 90.31 70 ILE A C 1
ATOM 558 O O . ILE A 1 70 ? -4.813 5.631 -12.071 1.00 90.31 70 ILE A O 1
ATOM 562 N N . TYR A 1 71 ? -6.019 7.166 -10.957 1.00 90.88 71 TYR A N 1
ATOM 563 C CA . TYR A 1 71 ? -5.814 8.236 -11.931 1.00 90.88 71 TYR A CA 1
ATOM 564 C C . TYR A 1 71 ? -4.652 9.153 -11.531 1.00 90.88 71 TYR A C 1
ATOM 566 O O . TYR A 1 71 ? -4.132 9.103 -10.417 1.00 90.88 71 TYR A O 1
ATOM 574 N N . GLU A 1 72 ? -4.240 10.035 -12.445 1.00 89.94 72 GLU A N 1
ATOM 575 C CA . GLU A 1 72 ? -3.166 11.008 -12.194 1.00 89.94 72 GLU A CA 1
ATOM 576 C C . GLU A 1 72 ? -3.443 11.881 -10.954 1.00 89.94 72 GLU A C 1
ATOM 578 O O . GLU A 1 72 ? -2.531 12.178 -10.182 1.00 89.94 72 GLU A O 1
ATOM 583 N N . GLU A 1 73 ? -4.707 12.232 -10.707 1.00 91.69 73 GLU A N 1
ATOM 584 C CA . GLU A 1 73 ? -5.134 13.005 -9.534 1.00 91.69 73 GLU A CA 1
ATOM 585 C C . GLU A 1 73 ? -4.903 12.283 -8.194 1.00 91.69 73 GLU A C 1
ATOM 587 O O . GLU A 1 73 ? -4.651 12.937 -7.178 1.00 91.69 73 GLU A O 1
ATOM 592 N N . ASP A 1 74 ? -4.891 10.948 -8.194 1.00 91.31 74 ASP A N 1
ATOM 593 C CA . ASP A 1 74 ? -4.636 10.126 -7.008 1.00 91.31 74 ASP A CA 1
ATOM 594 C C . ASP A 1 74 ? -3.140 10.001 -6.688 1.00 91.31 74 ASP A C 1
ATOM 596 O O . ASP A 1 74 ? -2.762 9.569 -5.592 1.00 91.31 74 ASP A O 1
ATOM 600 N N . PHE A 1 75 ? -2.259 10.387 -7.620 1.00 89.75 75 PHE A N 1
ATOM 601 C CA . PHE A 1 75 ? -0.820 10.136 -7.525 1.00 89.75 75 PHE A CA 1
ATOM 602 C C . PHE A 1 75 ? -0.194 10.703 -6.246 1.00 89.75 75 PHE A C 1
ATOM 604 O O . PHE A 1 75 ? 0.659 10.063 -5.624 1.00 89.75 75 PHE A O 1
ATOM 611 N N . ASN A 1 76 ? -0.636 11.886 -5.817 1.00 90.75 76 ASN A N 1
ATOM 612 C CA . ASN A 1 76 ? -0.142 12.518 -4.595 1.00 90.75 76 ASN A CA 1
ATOM 613 C C . ASN A 1 76 ? -0.517 11.717 -3.341 1.00 90.75 76 ASN A C 1
ATOM 615 O O . ASN A 1 76 ? 0.302 11.551 -2.435 1.00 90.75 76 ASN A O 1
ATOM 619 N N . GLU A 1 77 ? -1.741 11.197 -3.292 1.00 94.25 77 GLU A N 1
ATOM 620 C CA . GLU A 1 77 ? -2.261 10.429 -2.162 1.00 94.25 77 GLU A CA 1
ATOM 621 C C . GLU A 1 77 ? -1.624 9.033 -2.105 1.00 94.25 77 GLU A C 1
ATOM 623 O O . GLU A 1 77 ? -1.174 8.603 -1.038 1.00 94.25 77 GLU A O 1
ATOM 628 N N . VAL A 1 78 ? -1.459 8.382 -3.261 1.00 92.25 78 VAL A N 1
ATOM 629 C CA . VAL A 1 78 ? -0.699 7.130 -3.415 1.00 92.25 78 VAL A CA 1
ATOM 630 C C . VAL A 1 78 ? 0.748 7.304 -2.958 1.00 92.25 78 VAL A C 1
ATOM 632 O O . VAL A 1 78 ? 1.248 6.537 -2.128 1.00 92.25 78 VAL A O 1
ATOM 635 N N . SER A 1 79 ? 1.417 8.349 -3.448 1.00 90.19 79 SER A N 1
ATOM 636 C CA . SER A 1 79 ? 2.797 8.661 -3.077 1.00 90.19 79 SER A CA 1
ATOM 637 C C . SER A 1 79 ? 2.926 8.909 -1.576 1.00 90.19 79 SER A C 1
ATOM 639 O O . SER A 1 79 ? 3.868 8.425 -0.942 1.00 90.19 79 SER A O 1
ATOM 641 N N . ARG A 1 80 ? 1.959 9.613 -0.972 1.00 91.69 80 ARG A N 1
ATOM 642 C CA . ARG A 1 80 ? 1.918 9.837 0.477 1.00 91.69 80 ARG A CA 1
ATOM 643 C C . ARG A 1 80 ? 1.779 8.522 1.244 1.00 91.69 80 ARG A C 1
ATOM 645 O O . ARG A 1 80 ? 2.528 8.315 2.197 1.00 91.69 80 ARG A O 1
ATOM 652 N N . ALA A 1 81 ? 0.886 7.625 0.823 1.00 92.06 81 ALA A N 1
ATOM 653 C CA . ALA A 1 81 ? 0.685 6.325 1.467 1.00 92.06 81 ALA A CA 1
ATOM 654 C C . ALA A 1 81 ? 1.958 5.464 1.453 1.00 92.06 81 ALA A C 1
ATOM 656 O O . ALA A 1 81 ? 2.364 4.929 2.489 1.00 92.06 81 ALA A O 1
ATOM 657 N N . ILE A 1 82 ? 2.633 5.382 0.303 1.00 90.31 82 ILE A N 1
ATOM 658 C CA . ILE A 1 82 ? 3.874 4.611 0.142 1.00 90.31 82 ILE A CA 1
ATOM 659 C C . ILE A 1 82 ? 5.015 5.221 0.972 1.00 90.31 82 ILE A C 1
ATOM 661 O O . ILE A 1 82 ? 5.698 4.507 1.711 1.00 90.31 82 ILE A O 1
ATOM 665 N N . ASN A 1 83 ? 5.192 6.544 0.924 1.00 88.06 83 ASN A N 1
ATOM 666 C CA . ASN A 1 83 ? 6.228 7.232 1.700 1.00 88.06 83 ASN A CA 1
ATOM 667 C C . ASN A 1 83 ? 6.016 7.093 3.211 1.00 88.06 83 ASN A C 1
ATOM 669 O O . ASN A 1 83 ? 6.970 6.884 3.970 1.00 88.06 83 ASN A O 1
ATOM 673 N N . ASP A 1 84 ? 4.766 7.168 3.662 1.00 88.94 84 ASP A N 1
ATOM 674 C CA . ASP A 1 84 ? 4.415 6.952 5.060 1.00 88.94 84 ASP A CA 1
ATOM 675 C C . ASP A 1 84 ? 4.675 5.508 5.493 1.00 88.94 84 ASP A C 1
ATOM 677 O O . ASP A 1 84 ? 5.179 5.274 6.598 1.00 88.94 84 ASP A O 1
ATOM 681 N N . PHE A 1 85 ? 4.396 4.538 4.620 1.00 89.50 85 PHE A N 1
ATOM 682 C CA . PHE A 1 85 ? 4.737 3.139 4.846 1.00 89.50 85 PHE A CA 1
ATOM 683 C C . PHE A 1 85 ? 6.252 2.950 5.015 1.00 89.50 85 PHE A C 1
ATOM 685 O O . PHE A 1 85 ? 6.685 2.406 6.039 1.00 89.50 85 PHE A O 1
ATOM 692 N N . PHE A 1 86 ? 7.067 3.461 4.086 1.00 85.12 86 PHE A N 1
ATOM 693 C CA . PHE A 1 86 ? 8.529 3.383 4.180 1.00 85.12 86 PHE A CA 1
ATOM 694 C C . PHE A 1 86 ? 9.068 4.092 5.420 1.00 85.12 86 PHE A C 1
ATOM 696 O O . PHE A 1 86 ? 9.910 3.539 6.128 1.00 85.12 86 PHE A O 1
ATOM 703 N N . THR A 1 87 ? 8.532 5.265 5.756 1.00 84.00 87 THR A N 1
ATOM 704 C CA . THR A 1 87 ? 8.931 6.015 6.954 1.00 84.00 87 THR A CA 1
ATOM 705 C C . THR A 1 87 ? 8.611 5.235 8.229 1.00 84.00 87 THR A C 1
ATOM 707 O O . THR A 1 87 ? 9.482 5.051 9.083 1.00 84.00 87 THR A O 1
ATOM 710 N N . ARG A 1 88 ? 7.388 4.700 8.353 1.00 82.94 88 ARG A N 1
ATOM 711 C CA . ARG A 1 88 ? 6.953 3.914 9.521 1.00 82.94 88 ARG A CA 1
ATOM 712 C C . ARG A 1 88 ? 7.755 2.624 9.682 1.00 82.94 88 ARG A C 1
ATOM 714 O O . ARG A 1 88 ? 7.897 2.125 10.799 1.00 82.94 88 ARG A O 1
ATOM 721 N N . LYS A 1 89 ? 8.238 2.051 8.580 1.00 79.94 89 LYS A N 1
ATOM 722 C CA . LYS A 1 89 ? 8.895 0.737 8.544 1.00 79.94 89 LYS A CA 1
ATOM 723 C C . LYS A 1 89 ? 10.380 0.811 8.201 1.00 79.94 89 LYS A C 1
ATOM 725 O O . LYS A 1 89 ? 10.998 -0.216 7.932 1.00 79.94 89 LYS A O 1
ATOM 730 N N . LYS A 1 90 ? 10.974 2.002 8.310 1.00 72.12 90 LYS A N 1
ATOM 731 C CA . LYS A 1 90 ? 12.363 2.294 7.942 1.00 72.12 90 LYS A CA 1
ATOM 732 C C . LYS A 1 90 ? 13.380 1.323 8.547 1.00 72.12 90 LYS A C 1
ATOM 734 O O . LYS A 1 90 ? 14.336 0.955 7.878 1.00 72.12 90 LYS A O 1
ATOM 739 N N . SER A 1 91 ? 13.184 0.875 9.788 1.00 68.38 91 SER A N 1
ATOM 740 C CA . SER A 1 91 ? 14.079 -0.099 10.434 1.00 68.38 91 SER A CA 1
ATOM 741 C C . SER A 1 91 ? 14.083 -1.470 9.749 1.00 68.38 91 SER A C 1
ATOM 743 O O . SER A 1 91 ? 15.141 -2.074 9.609 1.00 68.38 91 SER A O 1
ATOM 745 N N . LEU A 1 92 ? 12.925 -1.946 9.288 1.00 68.19 92 LEU A N 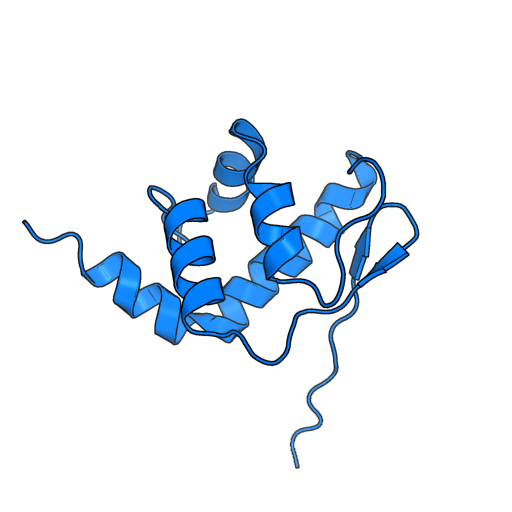1
ATOM 746 C CA . LEU A 1 92 ? 12.803 -3.209 8.555 1.00 68.19 92 LEU A CA 1
ATOM 747 C C . LEU A 1 92 ? 13.351 -3.076 7.131 1.00 68.19 92 LEU A C 1
ATOM 749 O O . LEU A 1 92 ? 14.045 -3.973 6.657 1.00 68.19 92 LEU A O 1
ATOM 753 N N . MET A 1 93 ? 13.101 -1.929 6.495 1.00 69.00 93 MET A N 1
ATOM 754 C CA . MET A 1 93 ? 13.599 -1.608 5.154 1.00 69.00 93 MET A CA 1
ATOM 755 C C . MET A 1 93 ? 15.134 -1.533 5.106 1.00 69.00 93 MET A C 1
ATOM 757 O O . MET A 1 93 ? 15.751 -2.068 4.192 1.00 69.00 93 MET A O 1
ATOM 761 N N . LYS A 1 94 ? 15.773 -0.956 6.134 1.00 63.53 94 LYS A N 1
ATOM 762 C CA . LYS A 1 94 ? 17.244 -0.905 6.250 1.00 63.53 94 LYS A CA 1
ATOM 763 C C . LYS A 1 94 ? 17.900 -2.284 6.340 1.00 63.53 94 LYS A C 1
ATOM 765 O O . LYS A 1 94 ? 18.991 -2.482 5.818 1.00 63.53 94 LYS A O 1
ATOM 770 N N . ASN A 1 95 ? 17.248 -3.240 6.998 1.00 55.06 95 ASN A N 1
ATOM 771 C CA . ASN A 1 95 ? 17.792 -4.592 7.145 1.00 55.06 95 ASN A CA 1
ATOM 772 C C . ASN A 1 95 ? 17.666 -5.427 5.865 1.00 55.06 95 ASN A C 1
ATOM 774 O O . ASN A 1 95 ? 18.334 -6.446 5.745 1.00 55.06 95 ASN A O 1
ATOM 778 N N . THR A 1 96 ? 16.815 -5.019 4.922 1.00 54.38 96 THR A N 1
ATOM 779 C CA . THR A 1 96 ? 16.585 -5.744 3.666 1.00 54.38 96 THR A CA 1
ATOM 780 C C . THR A 1 96 ? 17.407 -5.194 2.505 1.00 54.38 96 THR A C 1
ATOM 782 O O . THR A 1 96 ? 17.818 -5.973 1.651 1.00 54.38 96 THR A O 1
ATOM 785 N N . THR A 1 97 ? 17.768 -3.908 2.523 1.00 51.88 97 THR A N 1
ATOM 786 C CA . THR A 1 97 ? 18.768 -3.332 1.603 1.00 51.88 97 THR A CA 1
ATOM 787 C C . THR A 1 97 ? 20.215 -3.656 1.997 1.00 51.88 97 THR A C 1
ATOM 789 O O . THR A 1 97 ? 21.102 -3.642 1.149 1.00 51.88 97 THR A O 1
ATOM 792 N N . GLY A 1 98 ? 20.464 -4.007 3.264 1.00 43.47 98 GLY A N 1
ATOM 793 C CA . GLY A 1 98 ? 21.786 -4.400 3.766 1.00 43.47 98 GLY A CA 1
ATOM 794 C C . GLY A 1 98 ? 22.236 -5.828 3.422 1.00 43.47 98 GLY A C 1
ATOM 795 O O . GLY A 1 98 ? 23.362 -6.188 3.757 1.00 43.47 98 GLY A O 1
ATOM 796 N N . SER A 1 99 ? 21.396 -6.650 2.778 1.00 40.25 99 SER A N 1
ATOM 797 C CA . SER A 1 99 ? 21.725 -8.053 2.457 1.00 40.25 99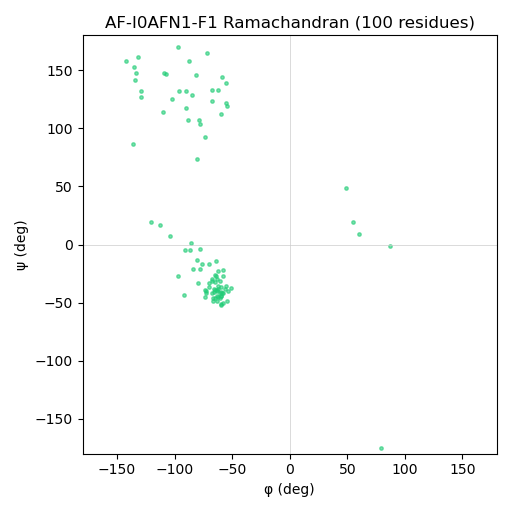 SER A CA 1
ATOM 798 C C . SER A 1 99 ? 22.092 -8.325 0.996 1.00 40.25 99 SER A C 1
ATOM 800 O O . SER A 1 99 ? 22.329 -9.477 0.647 1.00 40.25 99 SER A O 1
ATOM 802 N N . THR A 1 100 ? 22.249 -7.306 0.152 1.00 39.41 100 THR A N 1
ATOM 803 C CA . THR A 1 100 ? 23.021 -7.453 -1.095 1.00 39.41 100 THR A CA 1
ATOM 804 C C . THR A 1 100 ? 24.514 -7.335 -0.792 1.00 39.41 100 THR A C 1
ATOM 806 O O . THR A 1 100 ? 25.143 -6.322 -1.077 1.00 39.41 100 THR A O 1
ATOM 809 N N . VAL A 1 101 ? 25.078 -8.378 -0.178 1.00 39.09 101 VAL A N 1
ATOM 810 C CA . VAL A 1 101 ? 26.526 -8.626 -0.189 1.00 39.09 101 VAL A CA 1
ATOM 811 C C . VAL A 1 101 ? 26.765 -10.113 -0.452 1.00 39.09 101 VAL A C 1
ATOM 813 O O . VAL A 1 101 ? 26.824 -10.913 0.482 1.00 39.09 101 VAL A O 1
ATOM 816 N N . ASN A 1 102 ? 26.809 -10.445 -1.747 1.00 33.25 102 ASN A N 1
ATOM 817 C CA . ASN A 1 102 ? 27.696 -11.394 -2.445 1.00 33.25 102 ASN A CA 1
ATOM 818 C C . ASN A 1 102 ? 27.014 -11.992 -3.674 1.00 33.25 102 ASN A C 1
ATOM 820 O O . ASN A 1 102 ? 25.999 -12.701 -3.506 1.00 33.25 102 ASN A O 1
#

Solvent-accessible surface area (backbone atoms only — not comparable to full-atom values): 6331 Å² total; per-residue (Å²): 133,85,79,78,78,77,62,74,37,57,46,64,92,38,83,45,36,67,51,92,75,76,54,74,68,53,49,58,50,50,51,58,68,42,60,94,53,56,85,89,42,91,55,37,65,61,63,26,54,77,72,58,38,45,59,64,46,42,48,66,48,28,71,56,68,78,67,79,73,85,51,81,87,26,46,64,36,53,52,47,54,52,52,50,50,50,62,77,39,40,75,62,53,54,64,60,69,68,65,83,79,132

Secondary structure (DSSP, 8-state):
-------EEEETTEEEEB-S---HHHHHHHHHHTTT--TTSTTHHHHHHTTTHHHHHHHHHBSSPPPSPPPGGGHHHHHHHHHHHHHHTHHHHHHHHTT---

Sequence (102 aa):
MQTTETKTYTINQQIYHLKNKYTLKDWGQILKILGGINPDDNNSIALLLTDNRVEDLLAIILDKPVEGDIYEEDFNEVSRAINDFFTRKKSLMKNTTGSTVN

Mean predicted aligned error: 7.26 Å